Protein AF-A0AAW5TYJ3-F1 (afdb_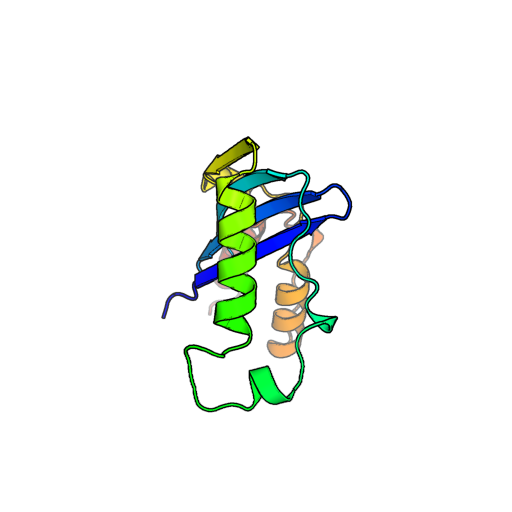monomer)

Radius of gyration: 20.34 Å; Cα contacts (8 Å, |Δi|>4): 158; chains: 1; bounding box: 48×24×54 Å

Organism: NCBI:txid165179

Mean predicted aligned error: 9.73 Å

Structure (mmCIF, N/CA/C/O backbone):
data_AF-A0AAW5TYJ3-F1
#
_entry.id   AF-A0AAW5TYJ3-F1
#
loop_
_atom_site.group_PDB
_atom_site.id
_atom_site.type_symbol
_atom_site.label_atom_id
_atom_site.label_alt_id
_atom_site.label_comp_id
_atom_site.label_asym_id
_atom_site.label_entity_id
_atom_site.label_seq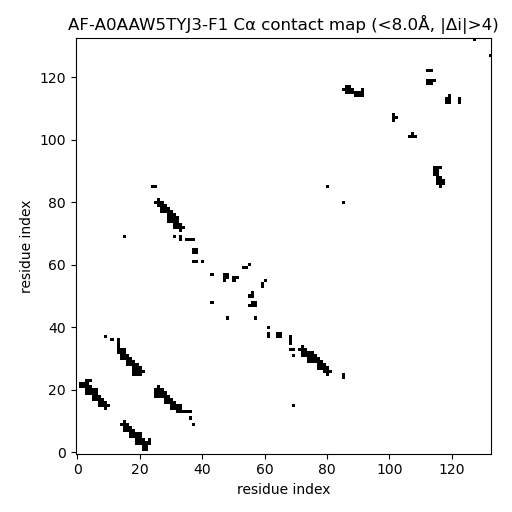_id
_atom_site.pdbx_PDB_ins_code
_atom_site.Cartn_x
_atom_site.Cartn_y
_atom_site.Cartn_z
_atom_site.occupancy
_atom_site.B_iso_or_equiv
_atom_site.auth_seq_id
_atom_site.auth_comp_id
_atom_site.auth_asym_id
_atom_site.auth_atom_id
_atom_site.pdbx_PDB_model_num
ATOM 1 N N . MET A 1 1 ? 5.770 14.083 14.029 1.00 70.88 1 MET A N 1
ATOM 2 C CA . MET A 1 1 ? 6.242 14.189 12.630 1.00 70.88 1 MET A CA 1
ATOM 3 C C . MET A 1 1 ? 5.323 13.328 11.775 1.00 70.88 1 MET A C 1
ATOM 5 O O . MET A 1 1 ? 4.945 12.268 12.256 1.00 70.88 1 MET A O 1
ATOM 9 N N . LYS A 1 2 ? 4.877 13.782 10.598 1.00 78.56 2 LYS A N 1
ATOM 10 C CA . LYS A 1 2 ? 4.029 12.950 9.727 1.00 78.56 2 LYS A CA 1
ATOM 11 C C . LYS A 1 2 ? 4.926 11.997 8.943 1.00 78.56 2 LYS A C 1
ATOM 13 O O . LYS A 1 2 ? 5.819 12.461 8.241 1.00 78.56 2 LYS A O 1
ATOM 18 N N . GLU A 1 3 ? 4.707 10.698 9.077 1.00 85.81 3 GLU A N 1
ATOM 19 C CA . GLU A 1 3 ? 5.449 9.695 8.317 1.00 85.81 3 GLU A CA 1
ATOM 20 C C . GLU A 1 3 ? 4.871 9.626 6.903 1.00 85.81 3 GLU A C 1
ATOM 22 O O . GLU A 1 3 ? 3.657 9.500 6.737 1.00 85.81 3 GLU A O 1
ATOM 27 N N . THR A 1 4 ? 5.721 9.739 5.884 1.00 90.00 4 THR A N 1
ATOM 28 C CA . THR A 1 4 ? 5.315 9.638 4.476 1.00 90.00 4 THR A CA 1
ATOM 29 C C . THR A 1 4 ? 6.069 8.485 3.838 1.00 90.00 4 THR A C 1
ATOM 31 O O . THR A 1 4 ? 7.273 8.351 4.048 1.00 90.00 4 THR A O 1
ATOM 34 N N . ARG A 1 5 ? 5.363 7.647 3.080 1.00 91.12 5 ARG A N 1
ATOM 35 C CA . ARG A 1 5 ? 5.929 6.485 2.392 1.00 91.12 5 ARG A CA 1
ATOM 36 C C . ARG A 1 5 ? 5.469 6.482 0.942 1.00 91.12 5 ARG A C 1
ATOM 38 O O . ARG A 1 5 ? 4.330 6.834 0.652 1.00 91.12 5 ARG A O 1
ATOM 45 N N . ILE A 1 6 ? 6.361 6.084 0.044 1.00 91.94 6 ILE A N 1
ATOM 46 C CA . ILE A 1 6 ? 6.022 5.756 -1.339 1.00 91.94 6 ILE A CA 1
ATOM 47 C C . ILE A 1 6 ? 6.231 4.255 -1.471 1.00 91.94 6 ILE A C 1
ATOM 49 O O . ILE A 1 6 ? 7.321 3.754 -1.207 1.00 91.94 6 ILE A O 1
ATOM 53 N N . ILE A 1 7 ? 5.168 3.548 -1.825 1.00 91.38 7 ILE A N 1
ATOM 54 C CA . ILE A 1 7 ? 5.170 2.107 -2.039 1.00 91.38 7 ILE A CA 1
ATOM 55 C C . ILE A 1 7 ? 5.164 1.882 -3.544 1.00 91.38 7 ILE A C 1
ATOM 57 O O . ILE A 1 7 ? 4.301 2.410 -4.245 1.00 91.38 7 ILE A O 1
ATOM 61 N N . ILE A 1 8 ? 6.129 1.107 -4.025 1.00 90.25 8 ILE A N 1
ATOM 62 C CA . ILE A 1 8 ? 6.238 0.703 -5.423 1.00 90.25 8 ILE A CA 1
ATOM 63 C C . ILE A 1 8 ? 6.066 -0.810 -5.448 1.00 90.25 8 ILE A C 1
ATOM 65 O O . ILE A 1 8 ? 6.899 -1.533 -4.907 1.00 90.25 8 ILE A O 1
ATOM 69 N N . ASN A 1 9 ? 4.990 -1.275 -6.070 1.00 89.62 9 ASN A N 1
ATOM 70 C CA . ASN A 1 9 ? 4.763 -2.688 -6.329 1.00 89.62 9 ASN A CA 1
ATOM 71 C C . ASN A 1 9 ? 4.946 -2.927 -7.824 1.00 89.62 9 ASN A C 1
ATOM 73 O O . ASN A 1 9 ? 4.297 -2.267 -8.632 1.00 89.62 9 ASN A O 1
ATOM 77 N N . SER A 1 10 ? 5.812 -3.867 -8.182 1.00 84.88 10 SER A N 1
ATOM 78 C CA . SER A 1 10 ? 5.935 -4.362 -9.550 1.00 84.88 10 SER A CA 1
ATOM 79 C C . SER A 1 10 ? 5.483 -5.809 -9.574 1.00 84.88 10 SER A C 1
ATOM 81 O O . SER A 1 10 ? 5.923 -6.598 -8.739 1.00 84.88 10 SER A O 1
ATOM 83 N N . THR A 1 11 ? 4.615 -6.166 -10.514 1.00 76.88 11 THR A N 1
ATOM 84 C CA . THR A 1 11 ? 4.188 -7.557 -10.704 1.00 76.88 11 THR A CA 1
ATOM 85 C C . THR A 1 11 ? 4.926 -8.199 -11.875 1.00 76.88 11 THR A C 1
ATOM 87 O O . THR A 1 11 ? 5.526 -7.520 -12.710 1.00 76.88 11 THR A O 1
ATOM 90 N N . GLU A 1 12 ? 4.866 -9.529 -11.967 1.00 70.00 12 GLU A N 1
ATOM 91 C CA . GLU A 1 12 ? 5.463 -10.276 -13.082 1.00 70.00 12 GLU A CA 1
ATOM 92 C C . GLU A 1 12 ? 4.854 -9.921 -14.448 1.00 70.00 12 GLU A C 1
ATOM 94 O O . GLU A 1 12 ? 5.526 -10.089 -15.471 1.00 70.00 12 GLU A O 1
ATOM 99 N N . ASN A 1 13 ? 3.634 -9.371 -14.447 1.00 72.44 13 ASN A N 1
ATOM 100 C CA . ASN A 1 13 ? 2.889 -8.923 -15.625 1.00 72.44 13 ASN A CA 1
ATOM 101 C C . ASN A 1 13 ? 3.316 -7.530 -16.117 1.00 72.44 13 ASN A C 1
ATOM 103 O O . ASN A 1 13 ? 2.609 -6.932 -16.921 1.00 72.44 13 ASN A O 1
ATOM 107 N N . ALA A 1 14 ? 4.442 -7.007 -15.614 1.00 79.69 14 ALA A N 1
ATOM 108 C CA . ALA A 1 14 ? 4.973 -5.686 -15.950 1.00 79.69 14 ALA A CA 1
ATOM 109 C C . ALA A 1 14 ? 4.009 -4.520 -15.635 1.00 79.69 14 ALA A C 1
ATOM 111 O O . ALA A 1 14 ? 4.109 -3.421 -16.184 1.00 79.69 14 ALA A O 1
ATOM 112 N N . GLU A 1 15 ? 3.107 -4.755 -14.679 1.00 90.62 15 GLU A N 1
ATOM 113 C CA . GLU A 1 15 ? 2.335 -3.708 -14.023 1.00 90.62 15 GLU A CA 1
ATOM 114 C C . GLU A 1 15 ? 3.170 -3.096 -12.895 1.00 90.62 15 GLU A C 1
ATOM 116 O O . GLU A 1 15 ? 3.661 -3.809 -12.013 1.00 90.62 15 GLU A O 1
ATOM 121 N N . ILE A 1 16 ? 3.291 -1.770 -12.910 1.00 92.75 16 ILE A N 1
ATOM 122 C CA . ILE A 1 16 ? 3.951 -0.978 -11.875 1.00 92.75 16 ILE A CA 1
ATOM 123 C C . ILE A 1 16 ? 2.893 -0.123 -11.193 1.00 92.75 16 ILE A C 1
ATOM 125 O O . ILE A 1 16 ? 2.324 0.783 -11.801 1.00 92.75 16 ILE A O 1
ATOM 129 N N . LYS A 1 17 ? 2.666 -0.369 -9.905 1.00 94.00 17 LYS A N 1
ATOM 130 C CA . LYS A 1 17 ? 1.756 0.412 -9.073 1.00 94.00 17 LYS A CA 1
ATOM 131 C C . LYS A 1 17 ? 2.528 1.236 -8.057 1.00 94.00 17 LYS A C 1
ATOM 133 O O . LYS A 1 17 ? 3.223 0.696 -7.197 1.00 94.00 17 LYS A O 1
ATOM 138 N N . ILE A 1 18 ? 2.339 2.548 -8.109 1.00 94.44 18 ILE A N 1
ATOM 139 C CA . ILE A 1 18 ? 2.894 3.502 -7.152 1.00 94.44 18 ILE A CA 1
ATOM 140 C C . ILE A 1 18 ? 1.774 3.963 -6.237 1.00 94.44 18 ILE A C 1
ATOM 142 O O . ILE A 1 18 ? 0.726 4.388 -6.706 1.00 94.44 18 ILE A O 1
ATOM 146 N N . THR A 1 19 ? 1.982 3.892 -4.926 1.00 95.00 19 THR A N 1
ATOM 147 C CA . THR A 1 19 ? 1.045 4.407 -3.921 1.00 95.00 19 THR A CA 1
ATOM 148 C C . THR A 1 19 ? 1.783 5.323 -2.959 1.00 95.00 19 THR A C 1
ATOM 150 O O . THR A 1 19 ? 2.760 4.915 -2.336 1.00 95.00 19 THR A O 1
ATOM 153 N N . ALA A 1 20 ? 1.313 6.559 -2.816 1.00 94.81 20 ALA A N 1
ATOM 154 C CA . ALA A 1 20 ? 1.809 7.469 -1.793 1.00 94.81 20 ALA A CA 1
ATOM 155 C C . ALA A 1 20 ? 0.928 7.370 -0.548 1.00 94.81 20 ALA A C 1
ATOM 157 O O . ALA A 1 20 ? -0.294 7.471 -0.642 1.00 94.81 20 ALA A O 1
ATOM 158 N N . GLU A 1 21 ? 1.543 7.218 0.620 1.00 91.69 21 GLU A N 1
ATOM 159 C CA . GLU A 1 21 ? 0.854 7.129 1.903 1.00 91.69 21 GLU A CA 1
ATOM 160 C C . GLU A 1 21 ? 1.378 8.161 2.901 1.00 91.69 21 GLU A C 1
ATOM 162 O O . GLU A 1 21 ? 2.577 8.431 2.971 1.00 91.69 21 GLU A O 1
ATOM 167 N N . GLN A 1 22 ? 0.489 8.669 3.753 1.00 87.88 22 GLN A N 1
ATOM 168 C CA . GLN A 1 22 ? 0.843 9.458 4.931 1.00 87.88 22 GLN A CA 1
ATOM 169 C C . GLN A 1 22 ? 0.222 8.833 6.178 1.00 87.88 22 GLN A C 1
ATOM 171 O O . GLN A 1 22 ? -0.990 8.625 6.241 1.00 87.88 22 GLN A O 1
ATOM 176 N N . ASN A 1 23 ? 1.047 8.533 7.184 1.00 82.38 23 ASN A N 1
ATOM 177 C CA . ASN A 1 23 ? 0.641 7.819 8.397 1.00 82.38 23 ASN A CA 1
ATOM 178 C C . ASN A 1 23 ? -0.196 6.563 8.072 1.00 82.38 23 ASN A C 1
ATOM 180 O O . ASN A 1 23 ? -1.249 6.349 8.670 1.00 82.38 23 ASN A O 1
ATOM 184 N N . PHE A 1 24 ? 0.242 5.768 7.088 1.00 76.38 24 PHE A N 1
ATOM 185 C CA . PHE A 1 24 ? -0.440 4.535 6.646 1.00 76.38 24 PHE A CA 1
ATOM 186 C C . PHE A 1 24 ? -1.838 4.751 6.039 1.00 76.38 24 PHE A C 1
ATOM 188 O O . PHE A 1 24 ? -2.660 3.834 5.987 1.00 76.38 24 PHE A O 1
ATOM 195 N N . ASN A 1 25 ? -2.124 5.973 5.585 1.00 82.31 25 ASN A N 1
ATOM 196 C CA . ASN A 1 25 ? -3.298 6.287 4.782 1.00 82.31 25 ASN A CA 1
ATOM 197 C C . ASN A 1 25 ? -2.850 6.567 3.350 1.00 82.31 25 ASN A C 1
ATOM 199 O O . ASN A 1 25 ? -2.093 7.525 3.158 1.00 82.31 25 ASN A O 1
ATOM 203 N N . PRO A 1 26 ? -3.286 5.778 2.355 1.00 89.88 26 PRO A N 1
ATOM 204 C CA . PRO A 1 26 ? -3.000 6.098 0.970 1.00 89.88 26 PRO A CA 1
ATOM 205 C C . PRO A 1 26 ? -3.663 7.423 0.591 1.00 89.88 26 PRO A C 1
ATOM 207 O O . PRO A 1 26 ? -4.794 7.705 0.979 1.00 89.88 26 PRO A O 1
ATOM 210 N N . LEU A 1 27 ? -2.910 8.255 -0.123 1.00 92.69 27 LEU A N 1
ATOM 211 C CA . LEU A 1 27 ? -3.323 9.565 -0.621 1.00 92.69 27 LEU A CA 1
ATOM 212 C C . LEU A 1 27 ? -3.702 9.461 -2.094 1.00 92.69 27 LEU A C 1
ATOM 214 O O . LEU A 1 27 ? -4.776 9.895 -2.502 1.00 92.69 27 LEU A O 1
ATOM 218 N N . PHE A 1 28 ? -2.833 8.828 -2.878 1.00 95.81 28 PHE A N 1
ATOM 219 C CA . PHE A 1 28 ? -3.096 8.499 -4.268 1.00 95.81 28 PHE A CA 1
ATOM 220 C C . PHE A 1 28 ? -2.378 7.211 -4.661 1.00 95.81 28 PHE A C 1
ATOM 222 O O . PHE A 1 28 ? -1.399 6.809 -4.023 1.00 95.81 28 PHE A O 1
ATOM 229 N N . SER A 1 29 ? -2.857 6.592 -5.733 1.00 95.75 29 SER A N 1
ATOM 230 C CA . SER A 1 29 ? -2.144 5.530 -6.427 1.00 95.75 29 SER A CA 1
ATOM 231 C C . SER A 1 29 ? -2.227 5.702 -7.932 1.00 95.75 29 SER A C 1
ATOM 233 O O . SER A 1 29 ? -3.267 6.107 -8.444 1.00 95.75 29 SER A O 1
ATOM 235 N N . GLU A 1 30 ? -1.167 5.336 -8.634 1.00 96.62 30 GLU A N 1
ATOM 236 C CA . GLU A 1 30 ? -1.130 5.274 -10.092 1.00 96.62 30 GLU A CA 1
ATOM 237 C C . GLU A 1 30 ? -0.605 3.914 -10.533 1.00 96.62 30 GLU A C 1
ATOM 239 O O . GLU A 1 30 ? 0.275 3.349 -9.878 1.00 96.62 30 GLU A O 1
ATOM 244 N N . THR A 1 31 ? -1.154 3.407 -11.631 1.00 95.75 31 THR A N 1
ATOM 245 C CA . THR A 1 31 ? -0.761 2.140 -12.240 1.00 95.75 31 THR A CA 1
ATOM 246 C C . THR A 1 31 ? -0.285 2.393 -13.664 1.00 95.75 31 THR A C 1
ATOM 248 O O . THR A 1 31 ? -0.922 3.126 -14.426 1.00 95.75 31 THR A O 1
ATOM 251 N N . PHE A 1 32 ? 0.833 1.768 -14.015 1.00 95.12 32 PHE A N 1
ATOM 252 C CA . PHE A 1 32 ? 1.466 1.843 -15.323 1.00 95.12 32 PHE A CA 1
ATOM 253 C C . PHE A 1 32 ? 1.666 0.436 -15.872 1.00 95.12 32 PHE A C 1
ATOM 255 O O . PHE A 1 32 ? 2.077 -0.464 -15.138 1.00 95.12 32 PHE A O 1
ATOM 262 N N . LEU A 1 33 ? 1.410 0.267 -17.163 1.00 93.31 33 LEU A N 1
ATOM 263 C CA . LEU A 1 33 ? 1.668 -0.962 -17.899 1.00 93.31 33 LEU A CA 1
ATOM 264 C C . LEU A 1 33 ? 2.907 -0.749 -18.757 1.00 93.31 33 LEU A C 1
ATOM 266 O O . LEU A 1 33 ? 2.936 0.127 -19.622 1.00 93.31 33 LEU A O 1
ATOM 270 N N . SER A 1 34 ? 3.944 -1.537 -18.500 1.00 88.62 34 SER A N 1
ATOM 271 C CA . SER A 1 34 ? 5.171 -1.507 -19.287 1.00 88.62 34 SER A CA 1
ATOM 272 C C . SER A 1 34 ? 5.424 -2.849 -19.958 1.00 88.62 34 SER A C 1
ATOM 274 O O . SER A 1 34 ? 4.884 -3.874 -19.564 1.00 88.62 34 SER A O 1
ATOM 276 N N . VAL A 1 35 ? 6.263 -2.845 -20.989 1.00 84.94 35 VAL A N 1
ATOM 277 C CA . VAL A 1 35 ? 6.860 -4.072 -21.540 1.00 84.94 35 VAL A CA 1
ATOM 278 C C . VAL A 1 35 ? 8.175 -4.388 -20.817 1.00 84.94 35 VAL A C 1
ATOM 280 O O . VAL A 1 35 ? 8.563 -5.550 -20.696 1.00 84.94 35 VAL A O 1
ATOM 283 N N . ASP A 1 36 ? 8.839 -3.353 -20.296 1.00 85.50 36 ASP A N 1
ATOM 284 C CA . ASP A 1 36 ? 10.089 -3.457 -19.553 1.00 85.50 36 ASP A CA 1
ATOM 285 C C . ASP A 1 36 ? 9.812 -3.779 -18.076 1.00 85.50 36 ASP A C 1
ATOM 287 O O . ASP A 1 36 ? 8.877 -3.253 -17.467 1.00 85.50 36 ASP A O 1
ATOM 291 N N . LYS A 1 37 ? 10.659 -4.617 -17.471 1.00 81.88 37 LYS A N 1
ATOM 292 C CA . LYS A 1 37 ? 10.574 -4.960 -16.045 1.00 81.88 37 LYS A CA 1
ATOM 293 C C . LYS A 1 37 ? 11.547 -4.114 -15.220 1.00 81.88 37 LYS A C 1
ATOM 295 O O . LYS A 1 37 ? 12.679 -3.910 -15.668 1.00 81.88 37 LYS A O 1
ATOM 300 N N . PRO A 1 38 ? 11.147 -3.640 -14.024 1.00 81.50 38 PRO A N 1
ATOM 301 C CA . PRO A 1 38 ? 12.068 -2.994 -13.097 1.00 81.50 38 PRO A CA 1
ATOM 302 C C . PRO A 1 38 ? 13.259 -3.884 -12.759 1.00 81.50 38 PRO A C 1
ATOM 304 O O . PRO A 1 38 ? 13.143 -5.109 -12.734 1.00 81.50 38 PRO A O 1
ATOM 307 N N . LEU A 1 39 ? 14.399 -3.251 -12.482 1.00 80.19 39 LEU A N 1
ATOM 308 C CA . LEU A 1 39 ? 15.598 -3.944 -12.029 1.00 80.19 39 LEU A CA 1
ATOM 309 C C . LEU A 1 39 ? 15.296 -4.737 -10.752 1.00 80.19 39 LEU A C 1
ATOM 311 O O . LEU A 1 39 ? 14.835 -4.177 -9.754 1.00 80.19 39 LEU A O 1
ATOM 315 N N . ASP A 1 40 ? 15.609 -6.028 -10.774 1.00 76.81 40 ASP A N 1
ATOM 316 C CA . ASP A 1 40 ? 15.455 -6.869 -9.601 1.00 76.81 40 ASP A CA 1
ATOM 317 C C . ASP A 1 40 ? 16.430 -6.465 -8.489 1.00 76.81 40 ASP A C 1
ATOM 319 O O . ASP A 1 40 ? 17.638 -6.341 -8.695 1.00 76.81 40 ASP A O 1
ATOM 323 N N . VAL A 1 41 ? 15.913 -6.339 -7.265 1.00 74.00 41 VAL A N 1
ATOM 324 C CA . VAL A 1 41 ? 16.694 -5.897 -6.095 1.00 74.00 41 VAL A CA 1
ATOM 325 C C . VAL A 1 41 ? 17.872 -6.833 -5.796 1.00 74.00 41 VAL A C 1
ATOM 327 O O . VAL A 1 41 ? 18.907 -6.383 -5.313 1.00 74.00 41 VAL A O 1
ATOM 330 N N . HIS A 1 42 ? 17.753 -8.126 -6.119 1.00 73.81 42 HIS A N 1
ATOM 331 C CA . HIS A 1 42 ? 18.822 -9.108 -5.904 1.00 73.81 42 HIS A CA 1
ATOM 332 C C . HIS A 1 42 ? 20.039 -8.908 -6.824 1.00 73.81 42 HIS A C 1
ATOM 334 O O . HIS A 1 42 ? 21.080 -9.514 -6.583 1.00 73.81 42 HIS A O 1
ATOM 340 N N . LEU A 1 43 ? 19.919 -8.074 -7.865 1.00 74.31 43 LEU A N 1
ATOM 341 C CA . LEU A 1 43 ? 21.008 -7.739 -8.787 1.00 74.31 43 LEU A CA 1
ATOM 342 C C . LEU A 1 43 ? 21.879 -6.578 -8.286 1.00 74.31 43 LEU A C 1
ATOM 344 O O . LEU A 1 43 ? 22.857 -6.222 -8.938 1.00 74.31 43 LEU A O 1
ATOM 348 N N . ILE A 1 44 ? 21.537 -5.980 -7.143 1.00 78.94 44 ILE A N 1
ATOM 349 C CA . ILE A 1 44 ? 22.317 -4.909 -6.523 1.00 78.94 44 ILE A CA 1
ATOM 350 C C . ILE A 1 44 ? 23.411 -5.538 -5.671 1.00 78.94 44 ILE A C 1
ATOM 352 O O . ILE A 1 44 ? 23.133 -6.209 -4.675 1.00 78.94 44 ILE A O 1
ATOM 356 N N . ASP A 1 45 ? 24.664 -5.305 -6.048 1.00 78.38 45 ASP A N 1
ATOM 357 C CA . ASP A 1 45 ? 25.797 -5.813 -5.289 1.00 78.38 45 ASP A CA 1
ATOM 358 C C . ASP A 1 45 ? 26.032 -5.031 -3.981 1.00 78.38 45 ASP A C 1
ATOM 360 O O . ASP A 1 45 ? 25.596 -3.893 -3.773 1.00 78.38 45 ASP A O 1
ATOM 364 N N . LYS A 1 46 ? 26.739 -5.680 -3.051 1.00 77.94 46 LYS A N 1
ATOM 365 C CA . LYS A 1 46 ? 27.067 -5.097 -1.746 1.00 77.94 46 LYS A CA 1
ATOM 366 C C . LYS A 1 46 ? 27.965 -3.866 -1.882 1.00 77.94 46 LYS A C 1
ATOM 368 O O . LYS A 1 46 ? 27.846 -2.952 -1.071 1.00 77.94 46 LYS A O 1
ATOM 373 N N . GLU A 1 47 ? 28.836 -3.843 -2.887 1.00 75.00 47 GLU A N 1
ATOM 374 C CA . GLU A 1 47 ? 29.788 -2.757 -3.134 1.00 75.00 47 GLU A CA 1
ATOM 375 C C . GLU A 1 47 ? 29.054 -1.447 -3.466 1.00 75.00 47 GLU A C 1
ATOM 377 O O . GLU A 1 47 ? 29.376 -0.405 -2.896 1.00 75.00 47 GLU A O 1
ATOM 382 N N . THR A 1 48 ? 27.984 -1.533 -4.259 1.00 71.62 48 THR A N 1
ATOM 383 C CA . THR A 1 48 ? 27.046 -0.458 -4.626 1.00 71.62 48 THR A CA 1
ATOM 384 C C . THR A 1 48 ? 26.275 0.085 -3.418 1.00 71.62 48 THR A C 1
ATOM 386 O O . THR A 1 48 ? 25.889 1.253 -3.385 1.00 71.62 48 THR A O 1
ATOM 389 N N . ILE A 1 49 ? 26.046 -0.741 -2.393 1.00 77.12 49 ILE A N 1
ATOM 390 C CA . ILE A 1 49 ? 25.385 -0.321 -1.146 1.00 77.12 49 ILE A CA 1
ATOM 391 C C . ILE A 1 49 ? 26.393 0.298 -0.167 1.00 77.12 49 ILE A C 1
ATOM 393 O O . ILE A 1 49 ? 26.059 1.244 0.541 1.00 77.12 49 ILE A O 1
ATOM 397 N N . SER A 1 50 ? 27.612 -0.242 -0.101 1.00 73.94 50 SER A N 1
ATOM 398 C CA . SER A 1 50 ? 28.641 0.178 0.861 1.00 73.94 50 SER A CA 1
ATOM 399 C C . SER A 1 50 ? 29.490 1.372 0.416 1.00 73.94 50 SER A C 1
ATOM 401 O O . SER A 1 50 ? 30.293 1.864 1.205 1.00 73.94 50 SER A O 1
ATOM 403 N N . GLY A 1 51 ? 29.353 1.817 -0.834 1.00 74.94 51 GLY A N 1
ATOM 404 C CA . GLY A 1 51 ? 30.070 2.976 -1.358 1.00 74.94 51 GLY A CA 1
ATOM 405 C C . GLY A 1 51 ? 29.573 4.300 -0.766 1.00 74.94 51 GLY A C 1
ATOM 406 O O . GLY A 1 51 ? 28.375 4.509 -0.603 1.00 74.94 51 GLY A O 1
ATOM 407 N N . GLU A 1 52 ? 30.495 5.225 -0.488 1.00 77.31 52 GLU A N 1
ATOM 408 C CA . GLU A 1 52 ? 30.175 6.566 0.040 1.00 77.31 52 GLU A CA 1
ATOM 409 C C . GLU A 1 52 ? 29.711 7.558 -1.047 1.00 77.31 52 GLU A C 1
ATOM 411 O O . GLU A 1 52 ? 29.224 8.648 -0.744 1.00 77.31 52 GLU A O 1
ATOM 416 N N . ASP A 1 53 ? 29.844 7.192 -2.325 1.00 78.31 53 ASP A N 1
ATOM 417 C CA . ASP A 1 53 ? 29.417 8.017 -3.455 1.00 78.31 53 ASP A CA 1
ATOM 418 C C . ASP A 1 53 ? 27.900 7.901 -3.673 1.00 78.31 53 ASP A C 1
ATOM 420 O O . ASP A 1 53 ? 27.399 6.912 -4.212 1.00 78.31 53 ASP A O 1
ATOM 424 N N . ALA A 1 54 ? 27.160 8.947 -3.299 1.00 67.56 54 ALA A N 1
ATOM 425 C CA . ALA A 1 54 ? 25.707 9.012 -3.463 1.00 67.56 54 ALA A CA 1
ATOM 426 C C . ALA A 1 54 ? 25.245 8.838 -4.926 1.00 67.56 54 ALA A C 1
ATOM 428 O O . ALA A 1 54 ? 24.155 8.307 -5.174 1.00 67.56 54 ALA A O 1
ATOM 429 N N . CYS A 1 55 ? 26.072 9.229 -5.905 1.00 66.69 55 CYS A N 1
ATOM 430 C CA . CYS A 1 55 ? 25.780 9.045 -7.329 1.00 66.69 55 CYS A CA 1
ATOM 431 C C . CYS A 1 55 ? 25.853 7.572 -7.756 1.00 66.69 55 CYS A C 1
ATOM 433 O O . CYS A 1 55 ? 25.278 7.208 -8.779 1.00 66.69 55 CYS A O 1
ATOM 435 N N . LYS A 1 56 ? 26.514 6.724 -6.961 1.00 69.06 56 LYS A N 1
ATOM 436 C CA . LYS A 1 56 ? 26.632 5.273 -7.156 1.00 69.06 56 LYS A CA 1
ATOM 437 C C . LYS A 1 56 ? 25.845 4.482 -6.114 1.00 69.06 56 LYS A C 1
ATOM 439 O O . LYS A 1 56 ? 26.150 3.322 -5.869 1.00 69.06 56 LYS A O 1
ATOM 444 N N . SER A 1 57 ? 24.833 5.093 -5.498 1.00 83.44 57 SER A N 1
ATOM 445 C CA . SER A 1 57 ? 23.997 4.380 -4.538 1.00 83.44 57 SER A CA 1
ATOM 446 C C . SER A 1 57 ? 23.044 3.401 -5.232 1.00 83.44 57 SER A C 1
ATOM 448 O O . SER A 1 57 ? 22.507 3.661 -6.319 1.00 83.44 57 SER A O 1
ATOM 450 N N . ALA A 1 58 ? 22.764 2.296 -4.544 1.00 84.19 58 ALA A N 1
ATOM 451 C CA . ALA A 1 58 ? 21.725 1.343 -4.923 1.00 84.19 58 ALA A CA 1
ATOM 452 C C . ALA A 1 58 ? 20.373 2.032 -5.177 1.00 84.19 58 ALA A C 1
ATOM 454 O O . ALA A 1 58 ? 19.712 1.773 -6.183 1.00 84.19 58 ALA A O 1
ATOM 455 N N . SER A 1 59 ? 19.995 2.968 -4.301 1.00 85.38 59 SER A N 1
ATOM 456 C CA . SER A 1 59 ? 18.738 3.716 -4.389 1.00 85.38 59 SER A CA 1
ATOM 457 C C . SER A 1 59 ? 18.642 4.536 -5.675 1.00 85.38 59 SER A C 1
ATOM 459 O O . SER A 1 59 ? 17.625 4.476 -6.363 1.00 85.38 59 SER A O 1
ATOM 461 N N . THR A 1 60 ? 19.701 5.271 -6.031 1.00 85.62 60 THR A N 1
ATOM 462 C CA . THR A 1 60 ? 19.747 6.075 -7.263 1.00 85.62 60 THR A CA 1
ATOM 463 C C . THR A 1 60 ? 19.597 5.188 -8.494 1.00 85.62 60 THR A C 1
ATOM 465 O O . THR A 1 60 ? 18.855 5.532 -9.413 1.00 85.62 60 THR A O 1
ATOM 468 N N . THR A 1 61 ? 20.251 4.026 -8.495 1.00 84.31 61 THR A N 1
ATOM 469 C CA . THR A 1 61 ? 20.200 3.061 -9.600 1.00 84.31 61 THR A CA 1
ATOM 470 C C . THR A 1 61 ? 18.794 2.491 -9.786 1.00 84.31 61 THR A C 1
ATOM 472 O O . THR A 1 61 ? 18.248 2.568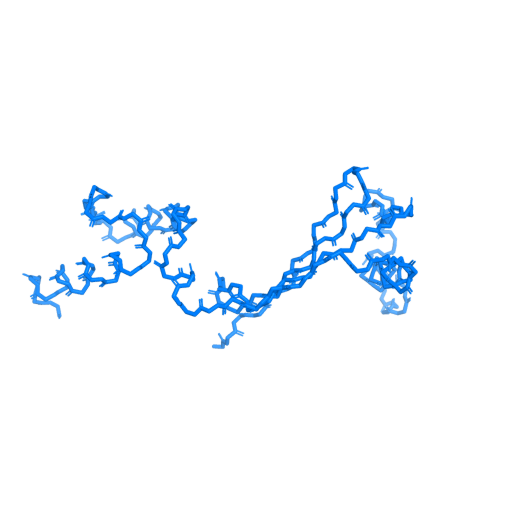 -10.888 1.00 84.31 61 THR A O 1
ATOM 475 N N . ILE A 1 62 ? 18.170 1.998 -8.706 1.00 87.06 62 ILE A N 1
ATOM 476 C CA . ILE A 1 62 ? 16.794 1.474 -8.735 1.00 87.06 62 ILE A CA 1
ATOM 477 C C . ILE A 1 62 ? 15.820 2.547 -9.226 1.00 87.06 62 ILE A C 1
ATOM 479 O O . ILE A 1 62 ? 15.045 2.310 -10.151 1.00 87.06 62 ILE A O 1
ATOM 483 N N . LEU A 1 63 ? 15.855 3.736 -8.617 1.00 88.50 63 LEU A N 1
ATOM 484 C CA . LEU A 1 63 ? 14.881 4.787 -8.905 1.00 88.50 63 LEU A CA 1
ATOM 485 C C . LEU A 1 63 ? 15.048 5.356 -10.315 1.00 88.50 63 LEU A C 1
ATOM 487 O O . LEU A 1 63 ? 14.047 5.653 -10.962 1.00 88.50 63 LEU A O 1
ATOM 491 N N . SER A 1 64 ? 16.280 5.467 -10.817 1.00 88.62 64 SER A N 1
ATOM 492 C CA . SER A 1 64 ? 16.534 5.939 -12.185 1.00 88.62 64 SER A CA 1
ATOM 493 C C . SER A 1 64 ? 16.065 4.926 -13.229 1.00 88.62 64 SER A C 1
ATOM 495 O O . SER A 1 64 ? 15.453 5.314 -14.223 1.00 88.62 64 SER A O 1
ATOM 497 N N . ASN A 1 65 ? 16.301 3.629 -12.994 1.00 89.44 65 ASN A N 1
ATOM 498 C CA . ASN A 1 65 ? 15.780 2.563 -13.849 1.00 89.44 65 ASN A CA 1
ATOM 499 C C . ASN A 1 65 ? 14.245 2.578 -13.874 1.00 89.44 65 ASN A C 1
ATOM 501 O O . ASN A 1 65 ? 13.649 2.641 -14.948 1.00 89.44 65 ASN A O 1
ATOM 505 N N . LEU A 1 66 ? 13.619 2.604 -12.696 1.00 90.38 66 LEU A N 1
ATOM 506 C CA . LEU A 1 66 ? 12.168 2.636 -12.565 1.00 90.38 66 LEU A CA 1
ATOM 507 C C . LEU A 1 66 ? 11.559 3.870 -13.245 1.00 90.38 66 LEU A C 1
ATOM 509 O O . LEU A 1 66 ? 10.576 3.748 -13.972 1.00 90.38 66 LEU A O 1
ATOM 513 N N . LEU A 1 67 ? 12.156 5.050 -13.049 1.00 91.94 67 LEU A N 1
ATOM 514 C CA . LEU A 1 67 ? 11.711 6.284 -13.693 1.00 91.94 67 LEU A CA 1
ATOM 515 C C . LEU A 1 67 ? 11.774 6.169 -15.220 1.00 91.94 67 LEU A C 1
ATOM 517 O O . LEU A 1 67 ? 10.819 6.543 -15.897 1.00 91.94 67 LEU A O 1
ATOM 521 N N . GLY A 1 68 ? 12.867 5.618 -15.757 1.00 93.00 68 GLY A N 1
ATOM 522 C CA . GLY A 1 68 ? 13.023 5.398 -17.194 1.00 93.00 68 GLY A CA 1
ATOM 523 C C . GLY A 1 68 ? 11.995 4.424 -17.778 1.00 93.00 68 GLY A C 1
ATOM 524 O O . GLY A 1 68 ? 11.578 4.605 -18.920 1.00 93.00 68 GLY A O 1
ATOM 525 N N . ILE A 1 69 ? 11.562 3.424 -17.002 1.00 91.88 69 ILE A N 1
ATOM 526 C CA . ILE A 1 69 ? 10.496 2.491 -17.394 1.00 91.88 69 ILE A CA 1
ATOM 527 C C . ILE A 1 69 ? 9.136 3.193 -17.383 1.00 91.88 69 ILE A C 1
ATOM 529 O O . ILE A 1 69 ? 8.413 3.128 -18.372 1.00 91.88 69 ILE A O 1
ATOM 533 N N . ILE A 1 70 ? 8.799 3.910 -16.306 1.00 93.00 70 ILE A N 1
ATOM 534 C CA . ILE A 1 70 ? 7.512 4.616 -16.172 1.00 93.00 70 ILE A CA 1
ATOM 535 C C . ILE A 1 70 ? 7.337 5.667 -17.268 1.00 93.00 70 ILE A C 1
ATOM 537 O O . ILE A 1 70 ? 6.252 5.799 -17.820 1.00 93.00 70 ILE A O 1
ATOM 541 N N . GLN A 1 71 ? 8.398 6.395 -17.623 1.00 93.75 71 GLN A N 1
ATOM 542 C CA . GLN A 1 71 ? 8.350 7.414 -18.678 1.00 93.75 71 GLN A CA 1
ATOM 543 C C . GLN A 1 71 ? 8.012 6.854 -20.068 1.00 93.75 71 GLN A C 1
ATOM 545 O O . GLN A 1 71 ? 7.603 7.618 -20.940 1.00 93.75 71 GLN A O 1
ATOM 550 N N . LYS A 1 72 ? 8.201 5.549 -20.283 1.00 93.69 72 LYS A N 1
ATOM 551 C CA . LYS A 1 72 ? 7.876 4.846 -21.532 1.00 93.69 72 LYS A CA 1
ATOM 552 C C . LYS A 1 72 ? 6.601 4.007 -21.433 1.00 93.69 72 LYS A C 1
ATOM 554 O O . LYS A 1 72 ? 6.156 3.487 -22.450 1.00 93.69 72 LY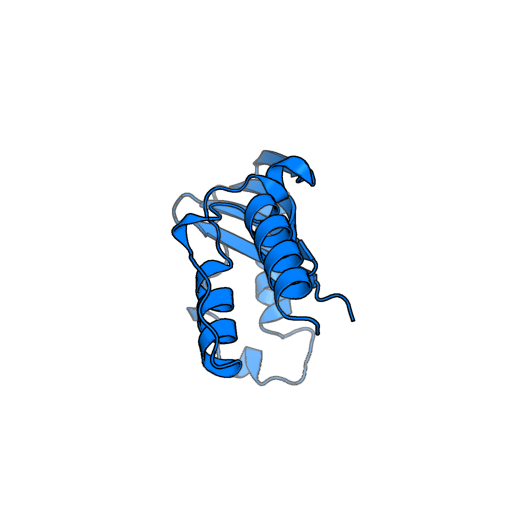S A O 1
ATOM 559 N N . ALA A 1 73 ? 6.081 3.819 -20.225 1.00 92.88 73 ALA A N 1
ATOM 560 C CA . ALA A 1 73 ? 4.930 2.978 -19.951 1.00 92.88 73 ALA A CA 1
ATOM 561 C C . ALA A 1 73 ? 3.624 3.701 -20.292 1.00 92.88 73 ALA A C 1
ATOM 563 O O . ALA A 1 73 ? 3.530 4.929 -20.199 1.00 92.88 73 ALA A O 1
ATOM 564 N N . ASP A 1 74 ? 2.592 2.923 -20.600 1.00 94.62 74 ASP A N 1
ATOM 565 C CA . ASP A 1 74 ? 1.240 3.446 -20.715 1.00 94.62 74 ASP A CA 1
ATOM 566 C C . ASP A 1 74 ? 0.639 3.590 -19.317 1.00 94.62 74 ASP A C 1
ATOM 568 O O . ASP A 1 74 ? 0.654 2.663 -18.501 1.00 94.62 74 ASP A O 1
ATOM 572 N N . LYS A 1 75 ? 0.100 4.771 -19.015 1.00 95.06 75 LYS A N 1
ATOM 573 C CA . LYS A 1 75 ? -0.644 4.975 -17.773 1.00 95.06 75 LYS A CA 1
ATOM 574 C C . LYS A 1 75 ? -2.003 4.295 -17.897 1.00 95.06 75 LYS A C 1
ATOM 576 O O . LYS A 1 75 ? -2.827 4.712 -18.706 1.00 95.06 75 LYS A O 1
ATOM 581 N N . ASP A 1 76 ? -2.234 3.289 -17.065 1.00 94.62 76 ASP A N 1
ATOM 582 C CA . ASP A 1 76 ? -3.481 2.524 -17.050 1.00 94.62 76 ASP A CA 1
ATOM 583 C C . ASP A 1 76 ? -4.544 3.219 -16.198 1.00 94.62 76 ASP A C 1
ATOM 585 O O . ASP A 1 76 ? -5.663 3.474 -16.642 1.00 94.62 76 ASP A O 1
ATOM 589 N N . SER A 1 77 ? -4.184 3.585 -14.968 1.00 94.38 77 SER A N 1
ATOM 590 C CA . SER A 1 77 ? -5.143 4.153 -14.028 1.00 94.38 77 SER A CA 1
ATOM 591 C C . SER A 1 77 ? -4.496 5.067 -12.993 1.00 94.38 77 SER A C 1
ATOM 593 O O . SER A 1 77 ? -3.299 5.018 -12.703 1.00 94.38 77 SER A O 1
ATOM 595 N N . SER A 1 78 ? -5.312 5.952 -12.426 1.00 95.56 78 SER A N 1
ATOM 596 C CA . SER A 1 78 ? -4.948 6.794 -11.289 1.00 95.56 78 SER A CA 1
ATOM 597 C C . SER A 1 78 ? -6.133 6.941 -10.358 1.00 95.56 78 SER A C 1
ATOM 599 O O . SER A 1 78 ? -7.265 7.086 -10.819 1.00 95.56 78 SER A O 1
ATOM 601 N N . HIS A 1 79 ? -5.863 6.969 -9.059 1.00 95.25 79 HIS A N 1
ATOM 602 C CA . HIS A 1 79 ? -6.878 7.121 -8.030 1.00 95.25 79 HIS A CA 1
ATOM 603 C C . HIS A 1 79 ? -6.404 8.053 -6.924 1.00 95.25 79 HIS A C 1
ATOM 605 O O . HIS A 1 79 ? -5.277 7.922 -6.449 1.00 95.25 79 HIS A O 1
ATOM 611 N N . ILE A 1 80 ? -7.274 8.960 -6.483 1.00 95.12 80 ILE A N 1
ATOM 612 C CA . ILE A 1 80 ? -7.068 9.779 -5.284 1.00 95.12 80 ILE A CA 1
ATOM 613 C C . ILE A 1 80 ? -8.025 9.257 -4.221 1.00 95.12 80 ILE A C 1
ATOM 615 O O . ILE A 1 80 ? -9.235 9.225 -4.436 1.00 95.12 80 ILE A O 1
ATOM 619 N N . PHE A 1 81 ? -7.488 8.867 -3.070 1.00 89.88 81 PHE A N 1
ATOM 620 C CA . PHE A 1 81 ? -8.289 8.266 -2.012 1.00 89.88 81 PHE A CA 1
ATOM 621 C C . PHE A 1 81 ? -9.061 9.335 -1.246 1.00 89.88 81 PHE A C 1
ATOM 623 O O . PHE A 1 81 ? -8.495 10.265 -0.667 1.00 89.88 81 PHE A O 1
ATOM 630 N N . THR A 1 82 ? -10.377 9.174 -1.192 1.00 88.75 82 THR A N 1
ATOM 631 C CA . THR A 1 82 ? -11.241 9.986 -0.340 1.00 88.75 82 THR A CA 1
ATOM 632 C C . THR A 1 82 ? -11.237 9.461 1.094 1.00 88.75 82 THR A C 1
ATOM 634 O O . THR A 1 82 ? -11.072 8.266 1.347 1.00 88.75 82 THR A O 1
ATOM 637 N N . GLN A 1 83 ? -11.523 10.335 2.065 1.00 81.56 83 GLN A N 1
ATOM 638 C CA . GLN A 1 83 ? -11.676 9.907 3.460 1.00 81.56 83 GLN A CA 1
ATOM 639 C C . GLN A 1 83 ? -12.763 8.831 3.614 1.00 81.56 83 GLN A C 1
ATOM 641 O O . GLN A 1 83 ? -12.609 7.920 4.420 1.00 81.56 83 GLN A O 1
ATOM 646 N N . LYS A 1 84 ? -13.832 8.900 2.808 1.00 81.94 84 LYS A N 1
ATOM 647 C CA . LYS A 1 84 ? -14.915 7.911 2.817 1.00 81.94 84 LYS A CA 1
ATOM 648 C C . LYS A 1 84 ? -14.411 6.518 2.428 1.00 81.94 84 LYS A C 1
ATOM 650 O O . LYS A 1 84 ? -14.789 5.551 3.074 1.00 81.94 84 LYS A O 1
ATOM 655 N N . GLU A 1 85 ? -13.564 6.404 1.410 1.00 84.12 85 GLU A N 1
ATOM 656 C CA . GLU A 1 85 ? -12.982 5.115 1.007 1.00 84.12 85 GLU A CA 1
ATOM 657 C C . GLU A 1 85 ? -12.011 4.577 2.058 1.00 84.12 85 GLU A C 1
ATOM 659 O O . GLU A 1 85 ? -12.054 3.395 2.390 1.00 84.12 85 GLU A O 1
ATOM 664 N N . LEU A 1 86 ? -11.184 5.452 2.636 1.00 80.88 86 LEU A N 1
ATOM 665 C CA . LEU A 1 86 ? -10.276 5.090 3.728 1.00 80.88 86 LEU A CA 1
ATOM 666 C C . LEU A 1 86 ? -11.026 4.591 4.967 1.00 80.88 86 LEU A C 1
ATOM 668 O O . LEU A 1 86 ? -10.562 3.683 5.654 1.00 80.88 86 LEU A O 1
ATOM 672 N N . ASP A 1 87 ? -12.177 5.194 5.250 1.00 76.69 87 ASP A N 1
ATOM 673 C CA . ASP A 1 87 ? -13.036 4.841 6.374 1.00 76.69 87 ASP A CA 1
ATOM 674 C C . ASP A 1 87 ? -13.815 3.539 6.143 1.00 76.69 87 ASP A C 1
ATOM 676 O O . ASP A 1 87 ? -14.174 2.891 7.123 1.00 76.69 87 ASP A O 1
ATOM 680 N N . LEU A 1 88 ? -14.077 3.171 4.881 1.00 72.69 88 LEU A N 1
ATOM 681 C CA . LEU A 1 88 ? -14.889 2.015 4.473 1.00 72.69 88 LEU A CA 1
ATOM 682 C C . LEU A 1 88 ? -14.073 0.802 4.013 1.00 72.69 88 LEU A C 1
ATOM 684 O O . LEU A 1 88 ? -14.668 -0.235 3.722 1.00 72.69 88 LEU A O 1
ATOM 688 N N . LYS A 1 89 ? -12.742 0.911 3.922 1.00 66.56 89 LYS A N 1
ATOM 689 C CA . LYS A 1 89 ? -11.876 -0.192 3.488 1.00 66.56 89 LYS A CA 1
ATOM 690 C C . LYS A 1 89 ? -12.128 -1.417 4.384 1.00 66.56 89 LYS A C 1
ATOM 692 O O . LYS A 1 89 ? -11.892 -1.357 5.589 1.00 66.56 89 LYS A O 1
ATOM 697 N N . SER A 1 90 ? -12.671 -2.480 3.786 1.00 54.75 90 SER A N 1
ATOM 698 C CA . SER A 1 90 ? -13.159 -3.686 4.476 1.00 54.75 90 SER A CA 1
ATOM 699 C C . SER A 1 90 ? -12.032 -4.567 5.002 1.00 54.75 90 SER A C 1
ATOM 701 O O . SER A 1 90 ? -12.195 -5.268 5.993 1.00 54.75 90 SER A O 1
ATOM 703 N N . GLU A 1 91 ? -10.870 -4.517 4.351 1.00 58.09 91 GLU A N 1
ATOM 704 C CA . GLU A 1 91 ? -9.632 -5.002 4.940 1.00 58.09 91 GLU A CA 1
ATOM 705 C C . GLU A 1 91 ? -9.209 -3.987 5.991 1.00 58.09 91 GLU A C 1
ATOM 707 O O . GLU A 1 91 ? -8.591 -2.955 5.704 1.00 58.09 91 GLU A O 1
ATOM 712 N N . PHE A 1 92 ? -9.578 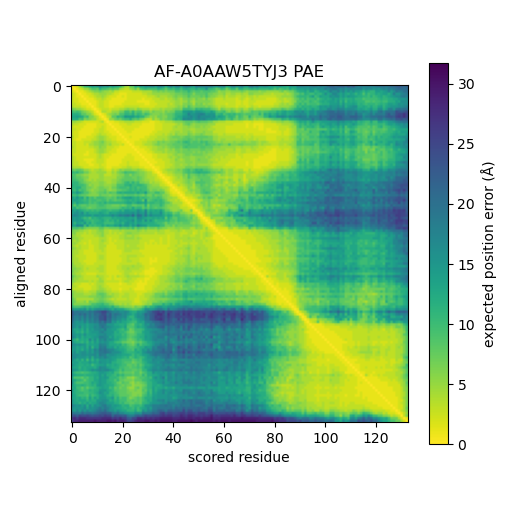-4.278 7.231 1.00 66.25 92 PHE A N 1
ATOM 713 C CA . PHE A 1 92 ? -9.059 -3.598 8.398 1.00 66.25 92 PHE A CA 1
ATOM 714 C C . PHE A 1 92 ? -7.580 -3.988 8.571 1.00 66.25 92 PHE A C 1
ATOM 716 O O . PHE A 1 92 ? -7.221 -4.736 9.469 1.00 66.25 92 PHE A O 1
ATOM 723 N N . ILE A 1 93 ? -6.714 -3.510 7.664 1.00 61.50 93 ILE A N 1
ATOM 724 C CA . ILE A 1 93 ? -5.267 -3.811 7.585 1.00 61.50 93 ILE A CA 1
ATOM 725 C C . ILE A 1 93 ? -4.565 -3.540 8.925 1.00 61.50 93 ILE A C 1
ATOM 727 O O . ILE A 1 93 ? -3.553 -4.154 9.249 1.00 61.50 93 ILE A O 1
ATOM 731 N N . ASP A 1 94 ? -5.127 -2.641 9.732 1.00 69.00 94 ASP A N 1
ATOM 732 C CA . ASP A 1 94 ? -4.615 -2.316 11.056 1.00 69.00 94 ASP A CA 1
ATOM 733 C C . ASP A 1 94 ? -4.963 -3.365 12.134 1.00 69.00 94 ASP A C 1
ATOM 735 O O . ASP A 1 94 ? -4.529 -3.181 13.266 1.00 69.00 94 ASP A O 1
ATOM 739 N N . LEU A 1 95 ? -5.674 -4.464 11.828 1.00 76.19 95 LEU A N 1
ATOM 740 C CA . LEU A 1 95 ? -6.052 -5.498 12.809 1.00 76.19 95 LEU A CA 1
ATOM 741 C C . LEU A 1 95 ? -4.839 -6.003 13.593 1.00 76.19 95 LEU A C 1
ATOM 743 O O . LEU A 1 95 ? -4.843 -5.964 14.817 1.00 76.19 95 LEU A O 1
ATOM 747 N N . HIS A 1 96 ? -3.760 -6.350 12.889 1.00 76.81 96 HIS A N 1
ATOM 748 C CA . HIS A 1 96 ? -2.528 -6.814 13.523 1.00 76.81 96 HIS A CA 1
ATOM 749 C C . HIS A 1 96 ? -1.929 -5.774 14.486 1.00 76.81 96 HIS A C 1
ATOM 751 O O . HIS A 1 96 ? -1.374 -6.110 15.527 1.00 76.81 96 HIS A O 1
ATOM 757 N N . ARG A 1 97 ? -2.062 -4.481 14.170 1.00 80.06 97 ARG A N 1
ATOM 758 C CA . ARG A 1 97 ? -1.598 -3.398 15.051 1.00 80.06 97 ARG A CA 1
ATOM 759 C C . ARG A 1 97 ? -2.498 -3.217 16.258 1.00 80.06 97 ARG A C 1
ATOM 761 O O . ARG A 1 97 ? -2.009 -2.853 17.322 1.00 80.06 97 ARG A O 1
ATOM 768 N N . ILE A 1 98 ? -3.798 -3.438 16.090 1.00 85.38 98 ILE A N 1
ATOM 769 C CA . ILE A 1 98 ? -4.743 -3.434 17.203 1.00 85.38 98 ILE A CA 1
ATOM 770 C C . ILE A 1 98 ? -4.422 -4.572 18.157 1.00 85.38 98 ILE A C 1
ATOM 772 O O . ILE A 1 98 ? -4.309 -4.312 19.346 1.00 85.38 98 ILE A O 1
ATOM 776 N N . GLU A 1 99 ? -4.192 -5.779 17.646 1.00 86.81 99 GLU A N 1
ATOM 777 C CA . GLU A 1 99 ? -3.796 -6.935 18.457 1.00 86.81 99 GLU A CA 1
ATOM 778 C C . GLU A 1 99 ? -2.494 -6.664 19.230 1.00 86.81 99 GLU A C 1
ATOM 780 O O . GLU A 1 99 ? -2.419 -6.918 20.430 1.00 86.81 99 GLU A O 1
ATOM 785 N N . GLN A 1 100 ? -1.488 -6.056 18.586 1.00 87.69 100 GLN A N 1
ATOM 786 C CA . GLN A 1 100 ? -0.262 -5.627 19.274 1.00 87.69 100 GLN A CA 1
ATOM 787 C C . GLN A 1 100 ? -0.536 -4.576 20.361 1.00 87.69 100 GLN A C 1
ATOM 789 O O . GLN A 1 100 ? 0.040 -4.628 21.447 1.00 87.69 100 GLN A O 1
ATOM 794 N N . PHE A 1 101 ? -1.407 -3.600 20.088 1.00 88.19 101 PHE A N 1
ATOM 795 C CA . PHE A 1 101 ? -1.788 -2.596 21.081 1.00 88.19 101 PHE A CA 1
ATOM 796 C C . PHE A 1 101 ? -2.541 -3.220 22.263 1.00 88.19 101 PHE A C 1
ATOM 798 O O . PHE A 1 101 ? -2.269 -2.865 23.408 1.00 88.19 101 PHE A O 1
ATOM 805 N N . GLU A 1 102 ? -3.454 -4.155 22.000 1.00 92.19 102 GLU A N 1
ATOM 806 C CA . GLU A 1 102 ? -4.177 -4.936 23.005 1.00 92.19 102 GLU A CA 1
ATOM 807 C C . GLU A 1 102 ? -3.222 -5.689 23.930 1.00 92.19 102 GLU A C 1
ATOM 809 O O . GLU A 1 102 ? -3.355 -5.604 25.152 1.00 92.19 102 GLU A O 1
ATOM 814 N N . GLU A 1 103 ? -2.223 -6.360 23.351 1.00 92.81 103 GLU A N 1
ATOM 815 C CA . GLU A 1 103 ? -1.178 -7.069 24.086 1.00 92.81 103 GLU A CA 1
ATOM 816 C C . GLU A 1 103 ? -0.373 -6.119 24.984 1.00 92.81 103 GLU A C 1
ATOM 818 O O . GLU A 1 103 ? -0.282 -6.344 26.192 1.00 92.81 103 GLU A O 1
ATOM 823 N N . ILE A 1 104 ? 0.153 -5.023 24.424 1.00 93.25 104 ILE A N 1
ATOM 824 C CA . ILE A 1 104 ? 0.981 -4.053 25.160 1.00 93.25 104 ILE A CA 1
ATOM 825 C C . ILE A 1 104 ? 0.188 -3.375 26.283 1.00 93.25 104 ILE A C 1
ATOM 827 O O . ILE A 1 104 ? 0.710 -3.161 27.377 1.00 93.25 104 ILE A O 1
ATOM 831 N N . ALA A 1 105 ? -1.066 -3.011 26.020 1.00 90.12 105 ALA A N 1
ATOM 832 C CA . ALA A 1 105 ? -1.909 -2.312 26.983 1.00 90.12 105 ALA A CA 1
ATOM 833 C C . ALA A 1 105 ? -2.623 -3.258 27.966 1.00 90.12 105 ALA A C 1
ATOM 835 O O . ALA A 1 105 ? -3.272 -2.778 28.897 1.00 90.12 105 ALA A O 1
ATOM 836 N N . GLY A 1 106 ? -2.537 -4.580 27.778 1.00 91.62 106 GLY A N 1
ATOM 837 C CA . GLY A 1 106 ? -3.249 -5.562 28.599 1.00 91.62 106 GLY A CA 1
ATOM 838 C C . GLY A 1 106 ? -4.773 -5.440 28.496 1.00 91.62 106 GLY A C 1
ATOM 839 O O . GLY A 1 106 ? -5.491 -5.685 29.469 1.00 91.62 106 GLY A O 1
ATOM 840 N N . ILE A 1 107 ? -5.281 -5.025 27.335 1.00 90.94 107 ILE A N 1
ATOM 841 C CA . ILE A 1 107 ? -6.713 -4.857 27.068 1.00 90.94 107 ILE A CA 1
ATOM 842 C C . ILE A 1 107 ? -7.172 -5.847 26.000 1.00 90.94 107 ILE A C 1
ATOM 844 O O . ILE A 1 107 ? -6.375 -6.395 25.254 1.00 90.94 107 ILE A O 1
ATOM 848 N N . LYS A 1 108 ? -8.483 -6.070 25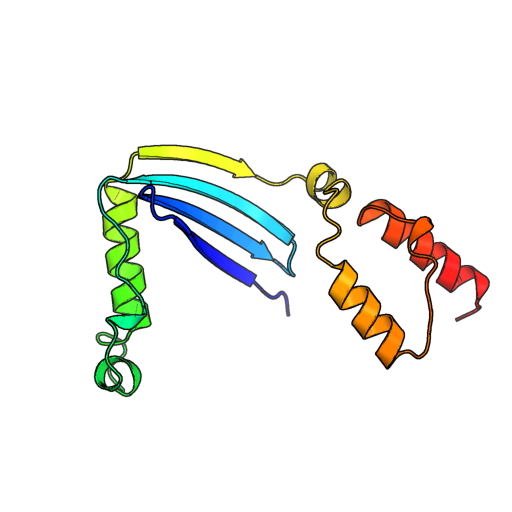.920 1.00 90.88 108 LYS A N 1
ATOM 849 C CA . LYS A 1 108 ? -9.107 -6.793 24.813 1.00 90.88 108 LYS A CA 1
ATOM 850 C C . LYS A 1 108 ? -10.325 -6.024 24.340 1.00 90.88 108 LYS A C 1
ATOM 852 O O . LYS A 1 108 ? -11.189 -5.665 25.145 1.00 90.88 108 LYS A O 1
ATOM 857 N N . PHE A 1 109 ? -10.377 -5.776 23.049 1.00 90.38 109 PHE A N 1
ATOM 858 C CA . PHE A 1 109 ? -11.507 -5.249 22.324 1.00 90.38 109 PHE A CA 1
ATOM 859 C C . PHE A 1 109 ? -12.366 -6.390 21.793 1.00 90.38 109 PHE A C 1
ATOM 861 O O . PHE A 1 109 ? -11.928 -7.518 21.572 1.00 90.38 109 PHE A O 1
ATOM 868 N N . ASP A 1 110 ? -13.638 -6.075 21.595 1.00 89.69 110 ASP A N 1
ATOM 869 C CA . ASP A 1 110 ? -14.564 -6.958 20.909 1.00 89.69 110 ASP A CA 1
ATOM 870 C C . ASP A 1 110 ? -14.466 -6.689 19.404 1.00 89.69 110 ASP A C 1
ATOM 872 O O . ASP A 1 110 ? -15.121 -5.788 18.874 1.00 89.69 110 ASP A O 1
ATOM 876 N N . HIS A 1 111 ? -13.626 -7.473 18.728 1.00 86.94 111 HIS A N 1
ATOM 877 C CA . HIS A 1 111 ? -13.374 -7.374 17.286 1.00 86.94 111 HIS A CA 1
ATOM 878 C C . HIS A 1 111 ? -14.628 -7.607 16.428 1.00 86.94 111 HIS A C 1
ATOM 880 O O . HIS A 1 111 ? -14.654 -7.207 15.27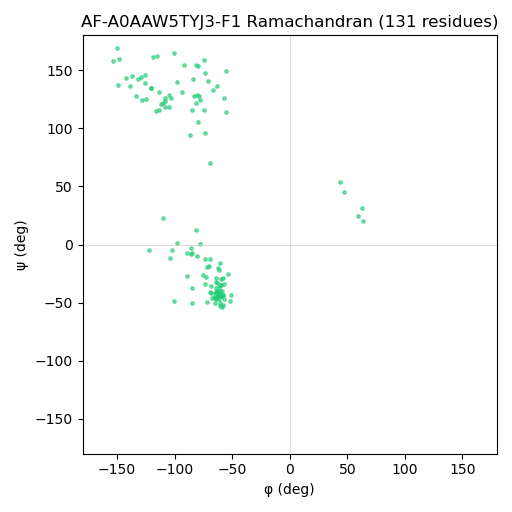2 1.00 86.94 111 HIS A O 1
ATOM 886 N N . SER A 1 112 ? -15.713 -8.171 16.980 1.00 87.56 112 SER A N 1
ATOM 887 C CA . SER A 1 112 ? -16.994 -8.286 16.261 1.00 87.56 112 SER A CA 1
ATOM 888 C C . SER A 1 112 ? -17.744 -6.952 16.124 1.00 87.56 112 SER A C 1
ATOM 890 O O . SER A 1 112 ? -18.719 -6.851 15.377 1.00 87.56 112 SER A O 1
ATOM 892 N N . LYS A 1 113 ? -17.329 -5.912 16.862 1.00 88.44 113 LYS A N 1
ATOM 893 C CA . LYS A 1 113 ? -18.007 -4.605 16.904 1.00 88.44 113 LYS A CA 1
ATOM 894 C C . LYS A 1 113 ? -17.528 -3.626 15.843 1.00 88.44 113 LYS A C 1
ATOM 896 O O . LYS A 1 113 ? -18.115 -2.549 15.734 1.00 88.44 113 LYS A O 1
ATOM 901 N N . PHE A 1 114 ? -16.479 -3.960 15.098 1.00 87.38 114 PHE A N 1
ATOM 902 C CA . PHE A 1 114 ? -15.941 -3.094 14.063 1.00 87.38 114 PHE A CA 1
ATOM 903 C C . PHE A 1 114 ? -15.329 -3.896 12.918 1.00 87.38 114 PHE A C 1
ATOM 905 O O . PHE A 1 114 ? -14.579 -4.837 13.128 1.00 87.38 114 PHE A O 1
ATOM 912 N N . HIS A 1 115 ? -15.612 -3.463 11.695 1.00 82.69 115 HIS A N 1
ATOM 913 C CA . HIS A 1 115 ? -15.106 -4.082 10.467 1.00 82.69 115 HIS A CA 1
ATOM 914 C C . HIS A 1 115 ? -14.320 -3.087 9.608 1.00 82.69 115 HIS A C 1
ATOM 916 O O . HIS A 1 115 ? -13.769 -3.439 8.571 1.00 82.69 115 HIS A O 1
ATOM 922 N N . ASN A 1 116 ? -14.291 -1.816 10.017 1.00 80.81 116 ASN A N 1
ATOM 923 C CA . ASN A 1 116 ? -13.596 -0.740 9.327 1.00 80.81 116 ASN A CA 1
ATOM 924 C C . ASN A 1 116 ? -13.120 0.336 10.322 1.00 80.81 116 ASN A C 1
ATOM 926 O O . ASN A 1 116 ? -13.494 0.356 11.499 1.00 80.81 116 ASN A O 1
ATOM 930 N N . ARG A 1 117 ? -12.283 1.266 9.845 1.00 79.44 117 ARG A N 1
ATOM 931 C CA . ARG A 1 117 ? -11.682 2.334 10.669 1.00 79.44 117 ARG A CA 1
ATOM 932 C C . ARG A 1 117 ? -12.710 3.258 11.304 1.00 79.44 117 ARG A C 1
ATOM 934 O O . ARG A 1 117 ? -12.495 3.720 12.426 1.00 79.44 117 ARG A O 1
ATOM 941 N N . ARG A 1 118 ? -13.822 3.530 10.622 1.00 82.75 118 ARG A N 1
ATOM 942 C CA . ARG A 1 118 ? -14.887 4.372 11.174 1.00 82.75 118 ARG A CA 1
ATOM 943 C C . ARG A 1 118 ? -15.581 3.695 12.352 1.00 82.75 118 ARG A C 1
ATOM 945 O O . ARG A 1 118 ? -15.769 4.339 13.383 1.00 82.75 118 ARG A O 1
ATOM 952 N N . GLU A 1 119 ? -15.932 2.421 12.210 1.00 87.50 119 GLU A N 1
ATOM 953 C CA . GLU A 1 119 ? -16.535 1.623 13.281 1.00 87.50 119 GLU A CA 1
ATOM 954 C C . GLU A 1 119 ? -15.583 1.481 14.465 1.00 87.50 119 GLU A C 1
ATOM 956 O O . GLU A 1 119 ? -15.990 1.752 15.593 1.00 87.50 119 GLU A O 1
ATOM 961 N N . PHE A 1 120 ? -14.302 1.182 14.220 1.00 87.56 120 PHE A N 1
ATOM 962 C CA . PHE A 1 120 ? -13.312 1.091 15.293 1.00 87.56 120 PHE A CA 1
ATOM 963 C C . PHE A 1 120 ? -13.162 2.418 16.047 1.00 87.56 120 PHE A C 1
ATOM 965 O O . PHE A 1 120 ? -13.180 2.431 17.274 1.00 87.56 120 PHE A O 1
ATOM 972 N N . ARG A 1 121 ? -13.087 3.560 15.347 1.00 86.50 121 ARG A N 1
ATOM 973 C CA . ARG A 1 121 ? -13.033 4.888 15.992 1.00 86.50 121 ARG A CA 1
ATOM 974 C C . ARG A 1 121 ? -14.244 5.142 16.888 1.00 86.50 121 ARG A C 1
ATOM 976 O O . ARG A 1 121 ? -14.088 5.666 17.989 1.00 86.50 121 ARG A O 1
ATOM 983 N N . ALA A 1 122 ? -15.442 4.796 16.418 1.00 89.25 122 ALA A N 1
ATOM 984 C CA . ALA A 1 122 ? -16.665 4.946 17.200 1.00 89.25 122 ALA A CA 1
ATOM 985 C C . ALA A 1 122 ? -16.666 4.018 18.426 1.00 89.25 122 ALA A C 1
ATOM 987 O O . ALA A 1 122 ? -16.953 4.471 19.535 1.00 89.25 122 ALA A O 1
ATOM 988 N N . TYR A 1 123 ? -16.286 2.752 18.231 1.00 91.12 123 TYR A N 1
ATOM 989 C CA . TYR A 1 123 ? -16.150 1.750 19.283 1.00 91.12 123 TYR A CA 1
ATOM 990 C C . TYR A 1 123 ? -15.139 2.183 20.353 1.00 91.12 123 TYR A C 1
ATOM 992 O O . TYR A 1 123 ? -15.488 2.270 21.527 1.00 91.12 123 TYR A O 1
ATOM 1000 N N . PHE A 1 124 ? -13.918 2.540 19.950 1.00 89.06 124 PHE A N 1
ATOM 1001 C CA . PHE A 1 124 ? -12.842 2.942 20.853 1.00 89.06 124 PHE A CA 1
ATOM 1002 C C . PHE A 1 124 ? -13.188 4.217 21.631 1.00 89.06 124 PHE A C 1
ATOM 1004 O O . PHE A 1 124 ? -12.953 4.292 22.835 1.00 89.06 124 PHE A O 1
ATOM 1011 N N . LYS A 1 125 ? -13.826 5.206 20.985 1.00 90.12 125 LYS A N 1
ATOM 1012 C CA . LYS A 1 125 ? -14.300 6.421 21.668 1.00 90.12 125 LYS A CA 1
ATOM 1013 C C . LYS A 1 125 ? -15.331 6.100 22.752 1.00 90.12 125 LYS A C 1
ATOM 1015 O O . LYS A 1 125 ? -15.252 6.659 23.842 1.00 90.12 125 LYS A O 1
ATOM 1020 N N . LYS A 1 126 ? -16.279 5.202 22.465 1.00 90.88 126 LYS A N 1
ATOM 1021 C CA . LYS A 1 126 ? -17.272 4.743 23.445 1.00 90.88 126 LYS A CA 1
ATOM 1022 C C . LYS A 1 126 ? -16.602 3.984 24.594 1.00 90.88 126 LYS A C 1
ATOM 1024 O O . LYS A 1 126 ? -16.867 4.287 25.750 1.00 90.88 126 LYS A O 1
ATOM 1029 N N . TRP A 1 127 ? -15.687 3.074 24.272 1.00 89.69 127 TRP A N 1
ATOM 1030 C CA . TRP A 1 127 ? -14.918 2.303 25.247 1.00 89.69 127 TRP A CA 1
ATOM 1031 C C . TRP A 1 127 ? -14.104 3.194 26.202 1.00 89.69 127 TRP A C 1
ATOM 1033 O O . TRP A 1 127 ? -14.082 2.933 27.402 1.00 89.69 127 TRP A O 1
ATOM 1043 N N . LEU A 1 128 ? -13.491 4.278 25.702 1.00 88.75 128 LEU A N 1
ATOM 1044 C CA . LEU A 1 128 ? -12.789 5.266 26.534 1.00 88.75 128 LEU A CA 1
ATOM 1045 C C . LEU A 1 128 ? -13.744 5.996 27.488 1.00 88.75 128 LEU A C 1
ATOM 1047 O O . LEU A 1 128 ? -13.451 6.120 28.674 1.00 88.75 128 LEU A O 1
ATOM 1051 N N . MET A 1 129 ? -14.898 6.441 26.982 1.00 88.81 129 MET A N 1
ATOM 1052 C CA . MET A 1 129 ? -15.903 7.148 27.786 1.00 88.81 129 MET A CA 1
ATOM 1053 C C . MET A 1 129 ? -16.489 6.271 28.898 1.00 88.81 129 MET A C 1
ATOM 1055 O O . MET A 1 129 ? -16.733 6.756 29.997 1.00 88.81 129 MET A O 1
ATOM 1059 N N . GLU A 1 130 ? -16.703 4.982 28.634 1.00 85.25 130 GLU A N 1
ATOM 1060 C CA . GLU A 1 130 ? -17.253 4.036 29.614 1.00 85.25 130 GLU A CA 1
ATOM 1061 C C . GLU A 1 130 ? -16.264 3.674 30.731 1.00 85.25 130 GLU A C 1
ATOM 1063 O O . GLU A 1 130 ? -16.680 3.207 31.791 1.00 85.25 130 GLU A O 1
ATOM 1068 N N . ARG A 1 131 ? -14.961 3.893 30.520 1.00 71.81 131 ARG A N 1
ATOM 1069 C CA . ARG A 1 131 ? -13.909 3.542 31.483 1.00 71.81 131 ARG A CA 1
ATOM 1070 C C . ARG A 1 131 ? -13.425 4.701 32.362 1.00 71.81 131 ARG A C 1
ATOM 1072 O O . ARG A 1 131 ? -12.570 4.446 33.202 1.00 71.81 131 ARG A O 1
ATOM 1079 N N . ASN A 1 132 ? -13.980 5.915 32.235 1.00 53.50 132 ASN A N 1
ATOM 1080 C CA . ASN A 1 132 ? -13.541 7.114 32.977 1.00 53.50 132 ASN A CA 1
ATOM 1081 C C . ASN A 1 132 ? -12.001 7.247 33.033 1.00 53.50 132 ASN A C 1
ATOM 1083 O O . ASN A 1 132 ? -11.415 7.350 34.112 1.00 53.50 132 ASN A O 1
ATOM 1087 N N . MET A 1 133 ? -11.354 7.213 31.864 1.00 51.53 133 MET A N 1
ATOM 1088 C CA . MET A 1 133 ? -10.011 7.777 31.677 1.00 51.53 133 MET A CA 1
ATOM 1089 C C . MET A 1 133 ? -10.110 9.216 31.187 1.00 51.53 133 MET A C 1
ATOM 1091 O O . MET A 1 133 ? -10.981 9.476 30.324 1.00 51.53 133 MET A O 1
#

Sequence (133 aa):
MKETRIIINSTENAEIKITAEQNFNPLFSETFLSVDKPLDVHLIDKETISGEDACKSASTTILSNLLGIIQKADKDSSHIFTQKELDLKSEFIDLHRIEQFEEIAGIKFDHSKFHNRREFRAYFKKWLMERNM

Secondary structure (DSSP, 8-state):
---EEEEEEE-TTSEEEEEEEETTEEEEEEEEE-SSPPPPGGG--HHHHH-S-GGG-HHHHHHHHHHHHHTTSEEEEEEE--HHHHHH-SS-TTHHHHHHHHHHHT----GGG-SSHHHHHHHHHHHHHHTT-

Solvent-accessible surface area (backbone atoms only — not comparable to full-atom values): 7766 Å² total; per-residue (Å²): 133,87,51,71,49,76,47,79,48,74,50,96,81,21,38,38,36,41,34,38,26,49,74,90,38,66,48,35,38,39,33,30,45,32,94,63,71,70,80,61,75,87,74,60,55,68,66,37,62,71,47,88,49,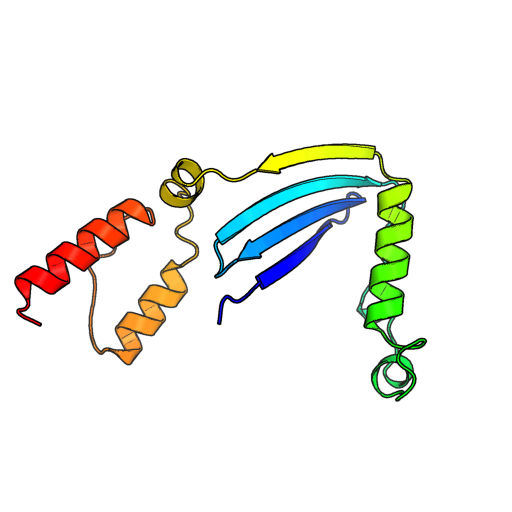70,90,54,24,51,66,51,53,52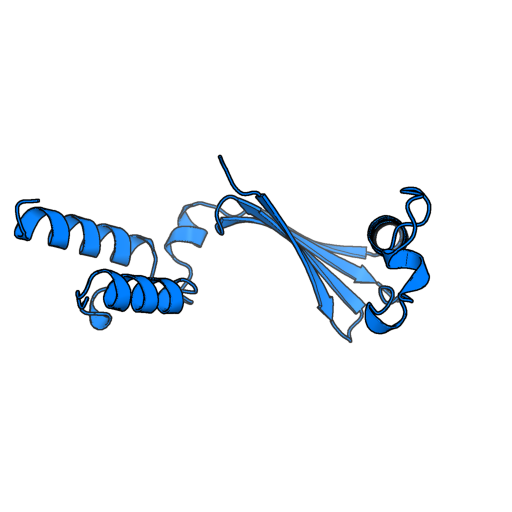,52,52,51,40,48,60,44,56,77,71,27,48,77,74,47,73,48,72,58,47,71,68,56,67,33,57,37,67,74,48,77,57,51,68,56,48,53,51,49,25,62,76,69,74,51,83,81,69,69,91,70,37,61,22,57,51,40,39,53,54,49,52,54,49,56,44,65,77,64,75,115

Nearest PDB structures (foldseek):
  8ifj-assembly5_J  TM=7.024E-01  e=1.936E+00  methanogenic archaeon mixed culture ISO4-G1
  3cmb-assembly1_D  TM=6.803E-01  e=1.617E+00  Methanoculleus marisnigri JR1
  3qul-assembly3_G  TM=3.305E-01  e=9.829E+00  Mus musculus

pLDDT: mean 84.24, std 9.55, range [51.53, 96.62]

Foldseek 3Di:
DWDKDWDWDADPQQKIKIFIDIPNHTFKIWIWHFPDGQDDLVPDDPCLCPDPDPCSHPVVNRVVRVVVRRVVTHTDDMDGDDPVCQQPVQPPVCPVVVVVVCVVVVHDDDPVQDRGPNSVVVRVVVVCVVVVD